Protein AF-A0A1Y2GTC2-F1 (afdb_monomer)

Solvent-accessible surface area (backbone atoms only — not comparable to full-atom values): 4081 Å² total; per-residue (Å²): 132,86,59,64,73,56,66,72,70,61,64,73,78,60,88,42,71,69,54,49,57,55,53,50,30,76,76,73,64,49,43,87,39,65,47,86,52,85,96,61,72,49,65,24,70,4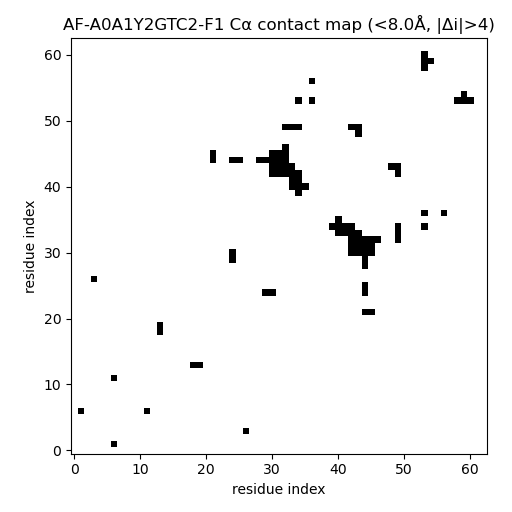0,66,71,61,44,50,60,52,48,46,72,75,47,80,67,87,76,132

Foldseek 3Di:
DDPVVCLVVVCPDPVDPVVSQLVVCVVVVDFPDFQPPPPPRDTHSDPVVSVVVNCVVPNDPDD

Organism: NCBI:txid64571

Nearest PDB structures (foldseek):
  4m9e-assembly1_A  TM=8.553E-01  e=4.085E-04  Mus musculus
  6wmi-assembly2_D  TM=8.646E-01  e=8.114E-04  Homo sapiens
  6b0r-assembly1_D  TM=7.514E-01  e=9.969E-04  Homo sapiens
  6blw-assembly1_A  TM=7.315E-01  e=1.225E-03  Homo sapiens
  6jnm-assembly1_A  TM=7.726E-01  e=5.937E-03  Arabidopsis thaliana

Structure (mmCIF, N/CA/C/O backbone):
data_AF-A0A1Y2GTC2-F1
#
_entry.id   AF-A0A1Y2GTC2-F1
#
loop_
_atom_site.group_PDB
_atom_site.id
_atom_site.type_symbol
_atom_site.label_atom_id
_atom_site.label_alt_id
_atom_site.label_comp_id
_atom_site.label_asym_id
_atom_site.label_entity_id
_atom_site.label_seq_id
_atom_site.pdbx_PDB_ins_code
_atom_site.Cartn_x
_atom_site.Cartn_y
_atom_site.Cartn_z
_atom_site.occupancy
_atom_site.B_iso_or_equiv
_atom_site.auth_seq_id
_atom_site.auth_comp_id
_atom_site.auth_asym_id
_atom_site.auth_atom_id
_atom_site.pdbx_PDB_model_num
ATOM 1 N N . THR A 1 1 ? 4.485 -7.271 16.628 1.00 54.72 1 THR A N 1
ATOM 2 C CA . THR A 1 1 ? 3.591 -7.941 15.659 1.00 54.72 1 THR A CA 1
ATOM 3 C C . THR A 1 1 ? 2.228 -7.300 15.767 1.00 54.72 1 THR A C 1
ATOM 5 O O . THR A 1 1 ? 1.788 -7.023 16.872 1.00 54.72 1 THR A O 1
ATOM 8 N N . CYS A 1 2 ? 1.618 -6.914 14.648 1.00 58.88 2 CYS A N 1
ATOM 9 C CA . CYS A 1 2 ? 0.312 -6.263 14.681 1.00 58.88 2 CYS A CA 1
ATOM 10 C C . CYS A 1 2 ? -0.760 -7.353 14.797 1.00 58.88 2 CYS A C 1
ATOM 12 O O . CYS A 1 2 ? -0.902 -8.157 13.881 1.00 58.88 2 CYS A O 1
ATOM 14 N N . GLU A 1 3 ? -1.460 -7.421 15.928 1.00 63.66 3 GLU A N 1
ATOM 15 C CA . GLU A 1 3 ? -2.558 -8.369 16.137 1.00 63.66 3 GLU A CA 1
ATOM 16 C C . GLU A 1 3 ? -3.796 -7.851 15.390 1.00 63.66 3 GLU A C 1
ATOM 18 O O . GLU A 1 3 ? -4.526 -6.999 15.899 1.00 63.66 3 GLU A O 1
ATOM 23 N N . TRP A 1 4 ? -3.973 -8.315 14.145 1.00 66.38 4 TRP A N 1
ATOM 24 C CA . TRP A 1 4 ? -5.024 -7.923 13.187 1.00 66.38 4 TRP A CA 1
ATOM 25 C C . TRP A 1 4 ? -6.393 -7.676 13.834 1.00 66.38 4 TRP A C 1
ATOM 27 O O . TRP A 1 4 ? -6.977 -6.609 13.647 1.00 66.38 4 TRP A O 1
ATOM 37 N N . GLU A 1 5 ? -6.853 -8.610 14.668 1.00 57.59 5 GLU A N 1
ATOM 38 C CA . GLU A 1 5 ? -8.171 -8.564 15.312 1.00 57.59 5 GLU A CA 1
ATOM 39 C C . GLU A 1 5 ? -8.323 -7.368 16.266 1.00 57.59 5 GLU A C 1
ATOM 41 O O . GLU A 1 5 ? -9.340 -6.677 16.259 1.00 57.59 5 GLU A O 1
ATOM 46 N N . ASN A 1 6 ? -7.274 -7.033 17.023 1.00 60.78 6 ASN A N 1
ATOM 47 C CA . ASN A 1 6 ? -7.263 -5.843 17.873 1.00 60.78 6 ASN A CA 1
ATOM 48 C C . ASN A 1 6 ? -7.064 -4.552 17.061 1.00 60.78 6 ASN A C 1
ATOM 50 O O . ASN A 1 6 ? -7.459 -3.484 17.519 1.00 60.78 6 ASN A O 1
ATOM 54 N N . CYS A 1 7 ? -6.475 -4.613 15.864 1.00 68.31 7 CYS A N 1
ATOM 55 C CA . CYS A 1 7 ? -6.207 -3.423 15.054 1.00 68.31 7 CYS A CA 1
ATOM 56 C C . CYS A 1 7 ? -7.452 -2.866 14.348 1.00 68.31 7 CYS A C 1
ATOM 58 O O . CYS A 1 7 ? -7.574 -1.651 14.191 1.00 68.31 7 CYS A O 1
ATOM 60 N N . VAL A 1 8 ? -8.399 -3.738 13.990 1.00 62.88 8 VAL A N 1
ATOM 61 C CA . VAL A 1 8 ? -9.705 -3.345 13.435 1.00 62.88 8 VAL A CA 1
ATOM 62 C C . VAL A 1 8 ? -10.677 -2.930 14.548 1.00 62.88 8 VAL A C 1
ATOM 64 O O . VAL A 1 8 ? -11.410 -1.955 14.392 1.00 62.88 8 VAL A O 1
ATOM 67 N N . VAL A 1 9 ? -10.655 -3.632 15.690 1.00 62.12 9 VAL A N 1
ATOM 68 C CA . VAL A 1 9 ? -11.650 -3.475 16.767 1.00 62.12 9 VAL A CA 1
ATOM 69 C C . VAL A 1 9 ? -11.284 -2.389 17.788 1.00 62.12 9 VAL A C 1
ATOM 71 O O . VAL A 1 9 ? -12.174 -1.688 18.263 1.00 62.12 9 VAL A O 1
ATOM 74 N N . LYS A 1 10 ? -10.001 -2.184 18.134 1.00 58.34 10 LYS A N 1
ATOM 75 C CA . LYS A 1 10 ? -9.624 -1.276 19.242 1.00 58.34 10 LYS A CA 1
ATOM 76 C C . LYS A 1 10 ? -9.464 0.200 18.891 1.00 58.34 10 LYS A C 1
ATOM 78 O O . LYS A 1 10 ? -9.042 0.933 19.778 1.00 58.34 10 LYS A O 1
ATOM 83 N N . GLN A 1 11 ? -9.757 0.642 17.663 1.00 61.84 11 GLN A N 1
ATOM 84 C CA . GLN A 1 11 ? -9.666 2.050 17.226 1.00 61.84 11 GLN A CA 1
ATOM 85 C C . GLN A 1 11 ? -8.685 2.915 18.052 1.00 61.84 11 GLN A C 1
ATOM 87 O O . GLN A 1 11 ? -9.061 3.918 18.656 1.00 61.84 11 GLN A O 1
ATOM 92 N N . LYS A 1 12 ? -7.393 2.553 18.095 1.00 55.16 12 LYS A N 1
ATOM 93 C CA . LYS A 1 12 ? -6.386 3.578 18.402 1.00 55.16 12 LYS A CA 1
ATOM 94 C C . LYS A 1 12 ? -6.447 4.562 17.239 1.00 55.16 12 LYS A C 1
ATOM 96 O O . LYS A 1 12 ? -6.496 4.111 16.093 1.00 55.16 12 LYS A O 1
ATOM 101 N N . PRO A 1 13 ? -6.553 5.873 17.496 1.00 59.44 13 PRO A N 1
ATOM 102 C CA . PRO A 1 13 ? -7.397 6.711 16.670 1.00 59.44 13 PRO A CA 1
ATOM 103 C C . PRO A 1 13 ? -6.670 7.054 15.37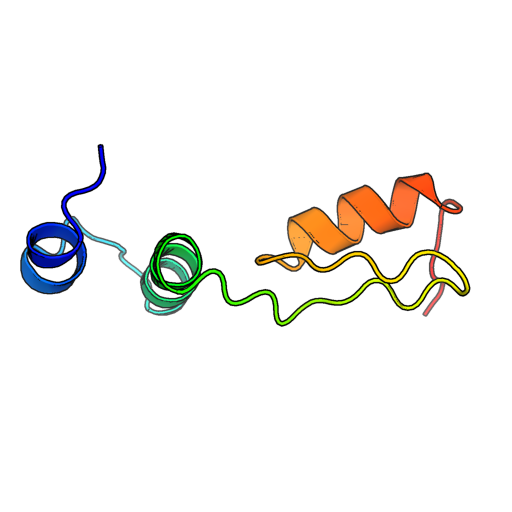8 1.00 59.44 13 PRO A C 1
ATOM 105 O O . PRO A 1 13 ? -5.973 8.066 15.256 1.00 59.44 13 PRO A O 1
ATOM 108 N N . PHE A 1 14 ? -6.881 6.220 14.365 1.00 62.94 14 PHE A N 1
ATOM 109 C CA . PHE A 1 14 ? -6.894 6.692 13.001 1.00 62.94 14 PHE A CA 1
ATOM 110 C C . PHE A 1 14 ? -8.009 7.734 12.925 1.00 62.94 14 PHE A C 1
ATOM 112 O O . PHE A 1 14 ? -9.158 7.424 12.647 1.00 62.94 14 PHE A O 1
ATOM 119 N N . HIS A 1 15 ? -7.658 8.992 13.183 1.00 70.31 15 HIS A N 1
ATOM 120 C CA . HIS A 1 15 ? -8.584 10.125 13.159 1.00 70.31 15 HIS A CA 1
ATOM 121 C C . HIS A 1 15 ? -9.235 10.337 11.779 1.00 70.31 15 HIS A C 1
ATOM 123 O O . HIS A 1 15 ? -10.094 11.197 11.621 1.00 70.31 15 HIS A O 1
ATOM 129 N N . LYS A 1 16 ? -8.797 9.596 10.751 1.00 79.25 16 LYS A N 1
ATOM 130 C CA . LYS A 1 16 ? -9.261 9.714 9.372 1.00 79.25 16 LYS A CA 1
ATOM 131 C C . LYS A 1 16 ? -9.429 8.328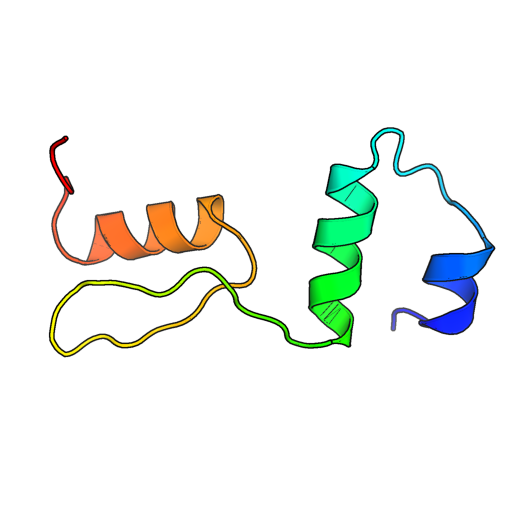 8.753 1.00 79.25 16 LYS A C 1
ATOM 133 O O . LYS A 1 16 ? -8.516 7.504 8.817 1.00 79.25 16 LYS A O 1
ATOM 138 N N . HIS A 1 17 ? -10.550 8.122 8.064 1.00 79.25 17 HIS A N 1
ATOM 139 C CA . HIS A 1 17 ? -10.908 6.867 7.393 1.00 79.25 17 HIS A CA 1
ATOM 140 C C . HIS A 1 17 ? -9.818 6.345 6.435 1.00 79.25 17 HIS A C 1
ATOM 142 O O . HIS A 1 17 ? -9.501 5.158 6.430 1.00 79.25 17 HIS A O 1
ATOM 148 N N . HIS A 1 18 ? -9.152 7.233 5.686 1.00 80.19 18 HIS A N 1
ATOM 149 C CA . HIS A 1 18 ? -8.077 6.833 4.767 1.00 80.19 18 HIS A CA 1
ATOM 150 C C . HIS A 1 18 ? -6.872 6.188 5.473 1.00 80.19 18 HIS A C 1
ATOM 152 O O . HIS A 1 18 ? -6.168 5.380 4.868 1.00 80.19 18 HIS A O 1
ATOM 158 N N . GLN A 1 19 ? -6.626 6.521 6.745 1.00 81.75 19 GLN A N 1
ATOM 159 C CA . GLN A 1 19 ? -5.524 5.936 7.509 1.00 81.75 19 GLN A CA 1
ATOM 160 C C . GLN A 1 19 ? -5.832 4.491 7.901 1.00 81.75 19 GLN A C 1
ATOM 162 O O . GLN A 1 19 ? -4.930 3.656 7.848 1.00 81.75 19 GLN A O 1
ATOM 167 N N . VAL A 1 20 ? -7.102 4.200 8.210 1.00 79.00 20 VAL A N 1
ATOM 168 C CA . VAL A 1 20 ? -7.592 2.836 8.445 1.00 79.00 20 VAL A CA 1
ATOM 169 C C . VAL A 1 20 ? -7.429 2.016 7.170 1.00 79.00 20 VAL A C 1
ATOM 171 O O . VAL A 1 20 ? -6.753 0.996 7.195 1.00 79.00 20 VAL A O 1
ATOM 174 N N . ILE A 1 21 ? -7.934 2.500 6.028 1.00 81.69 21 ILE A N 1
ATOM 175 C CA . ILE A 1 21 ? -7.810 1.788 4.742 1.00 81.69 21 ILE A CA 1
ATOM 176 C C . ILE A 1 21 ? -6.340 1.501 4.408 1.00 81.69 21 ILE A C 1
ATOM 178 O O . ILE A 1 21 ? -5.985 0.382 4.040 1.00 81.69 21 ILE A O 1
ATOM 182 N N . ARG A 1 22 ? -5.457 2.494 4.565 1.00 82.38 22 ARG A N 1
ATOM 183 C CA . ARG A 1 22 ? -4.019 2.322 4.324 1.00 82.38 22 ARG A CA 1
ATOM 184 C C . ARG A 1 22 ? -3.409 1.263 5.239 1.00 82.38 22 ARG A C 1
ATOM 186 O O . ARG A 1 22 ? -2.573 0.491 4.782 1.00 82.38 22 ARG A O 1
ATOM 19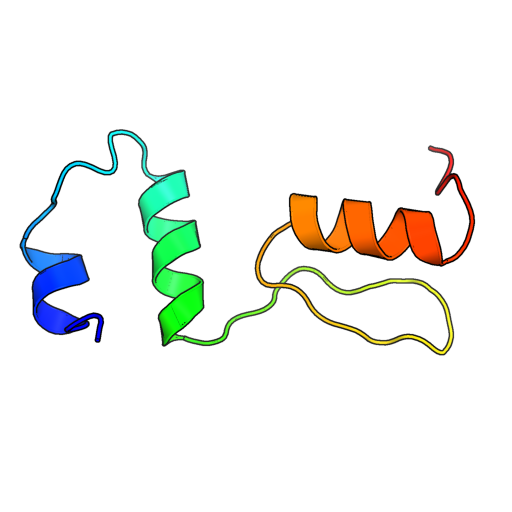3 N N . HIS A 1 23 ? -3.798 1.252 6.510 1.00 83.31 23 HIS A N 1
ATOM 194 C CA . HIS A 1 23 ? -3.357 0.246 7.462 1.00 83.31 23 HIS A CA 1
ATOM 195 C C . HIS A 1 23 ? -3.847 -1.154 7.066 1.00 83.31 23 HIS A C 1
ATOM 197 O O . HIS A 1 23 ? -3.052 -2.082 7.042 1.00 83.31 23 HIS A O 1
ATOM 203 N N . MET A 1 24 ? -5.107 -1.311 6.654 1.00 81.50 24 MET A N 1
ATOM 204 C CA . MET A 1 24 ? -5.653 -2.613 6.245 1.00 81.50 24 MET A CA 1
ATOM 205 C C . MET A 1 24 ? -4.857 -3.266 5.105 1.00 81.50 24 MET A C 1
ATOM 207 O O . MET A 1 24 ? -4.665 -4.482 5.106 1.00 81.50 24 MET A O 1
ATOM 211 N N . ARG A 1 25 ? -4.293 -2.466 4.189 1.00 85.00 25 ARG A N 1
ATOM 212 C CA . ARG A 1 25 ? -3.428 -2.961 3.102 1.00 85.00 25 ARG A CA 1
ATOM 213 C C . ARG A 1 25 ? -2.162 -3.673 3.583 1.00 85.00 25 ARG A C 1
ATOM 215 O O . ARG A 1 25 ? -1.598 -4.458 2.825 1.00 85.00 25 ARG A O 1
ATOM 222 N N . THR A 1 26 ? -1.699 -3.436 4.817 1.00 81.94 26 THR A N 1
ATOM 223 C CA . THR A 1 26 ? -0.537 -4.161 5.366 1.00 81.94 26 THR A CA 1
ATOM 224 C C . THR A 1 26 ? -0.857 -5.606 5.718 1.00 81.94 26 THR A C 1
ATOM 226 O O . THR A 1 26 ? 0.059 -6.410 5.837 1.00 81.94 26 THR A O 1
ATOM 229 N N . HIS A 1 27 ? -2.137 -5.933 5.878 1.00 81.94 27 HIS A N 1
ATOM 230 C CA . HIS A 1 27 ? -2.594 -7.272 6.233 1.00 81.94 27 HIS A CA 1
ATOM 231 C C . HIS A 1 27 ? -3.146 -8.020 5.026 1.00 81.94 27 HIS A C 1
ATOM 233 O O . HIS A 1 27 ? -2.821 -9.184 4.832 1.00 81.94 27 HIS A O 1
ATOM 239 N N . THR A 1 28 ? -3.923 -7.343 4.174 1.00 83.38 28 THR A N 1
ATOM 240 C CA . THR A 1 28 ? -4.432 -7.946 2.931 1.00 83.38 28 THR A CA 1
ATOM 241 C C . THR A 1 28 ? -3.346 -8.089 1.867 1.00 83.38 28 THR A C 1
ATOM 243 O O . THR A 1 28 ? -3.514 -8.829 0.903 1.00 83.38 28 THR A O 1
ATOM 246 N N . GLY A 1 29 ? -2.235 -7.355 2.004 1.00 83.81 29 GLY A N 1
ATOM 247 C CA . GLY A 1 29 ? -1.183 -7.301 0.992 1.00 83.81 29 GLY A CA 1
ATOM 248 C C . GLY A 1 29 ? -1.629 -6.621 -0.304 1.00 83.81 29 GLY A C 1
ATOM 249 O O . GLY A 1 29 ? -0.929 -6.713 -1.314 1.00 83.81 29 GLY A O 1
ATOM 250 N N . GLU A 1 30 ? -2.778 -5.942 -0.291 1.00 87.25 30 GLU A N 1
ATOM 251 C CA . GLU A 1 30 ? -3.353 -5.305 -1.465 1.00 87.25 30 GLU A CA 1
ATOM 252 C C . GLU A 1 30 ? -2.473 -4.130 -1.917 1.00 87.25 30 GLU A C 1
ATOM 254 O O . GLU A 1 30 ? -2.158 -3.203 -1.160 1.00 87.25 30 GLU A O 1
ATOM 259 N N . LYS A 1 31 ? -2.046 -4.183 -3.179 1.00 88.88 31 LYS A N 1
ATOM 260 C CA . LYS A 1 31 ? -1.133 -3.211 -3.789 1.00 88.88 31 LYS A CA 1
ATOM 261 C C . LYS A 1 31 ? -1.780 -2.626 -5.043 1.00 88.88 31 LYS A C 1
ATOM 263 O O . LYS A 1 31 ? -1.431 -3.043 -6.148 1.00 88.88 31 LYS A O 1
ATOM 268 N N . PRO A 1 32 ? -2.740 -1.700 -4.879 1.00 87.75 32 PRO A N 1
ATOM 269 C CA . PRO A 1 32 ? -3.502 -1.158 -6.001 1.00 87.75 32 PRO A CA 1
ATOM 270 C C . PRO A 1 32 ? -2.675 -0.228 -6.896 1.00 87.75 32 PRO A C 1
ATOM 272 O O . PRO A 1 32 ? -3.064 0.034 -8.027 1.00 87.75 32 PRO A O 1
ATOM 275 N N . PHE A 1 33 ? -1.534 0.277 -6.419 1.00 91.19 33 PHE A N 1
ATOM 276 C CA . PHE A 1 33 ? -0.700 1.195 -7.188 1.00 91.19 33 PHE A CA 1
ATOM 277 C C . PHE A 1 33 ? 0.364 0.417 -7.949 1.00 91.19 33 PHE A C 1
ATOM 279 O O . PHE A 1 33 ? 1.243 -0.184 -7.336 1.00 91.19 33 PHE A O 1
ATOM 286 N N . VAL A 1 34 ? 0.303 0.436 -9.274 1.00 92.12 34 VAL A N 1
ATOM 287 C CA . VAL A 1 34 ? 1.247 -0.278 -10.139 1.00 92.12 34 VAL A CA 1
ATOM 288 C C . VAL A 1 34 ? 2.151 0.728 -10.838 1.00 92.12 34 VAL A C 1
ATOM 290 O O . VAL A 1 34 ? 1.720 1.813 -11.219 1.00 92.12 34 VAL A O 1
ATOM 293 N N . CYS A 1 35 ? 3.429 0.388 -10.961 1.00 92.06 35 CYS A N 1
ATOM 294 C CA . CYS A 1 35 ? 4.359 1.140 -11.778 1.00 92.06 35 CYS A CA 1
ATOM 295 C C . CYS A 1 35 ? 4.048 0.888 -13.252 1.00 92.06 35 CYS A C 1
ATOM 297 O O . CYS A 1 35 ? 4.182 -0.239 -13.723 1.00 92.06 35 CYS A O 1
ATOM 299 N N . ASN A 1 36 ? 3.664 1.952 -13.954 1.00 88.94 36 ASN A N 1
ATOM 300 C CA . ASN A 1 36 ? 3.329 1.922 -15.379 1.00 88.94 36 ASN A CA 1
ATOM 301 C C . ASN A 1 36 ? 4.566 2.017 -16.288 1.00 88.94 36 ASN A C 1
ATOM 303 O O . ASN 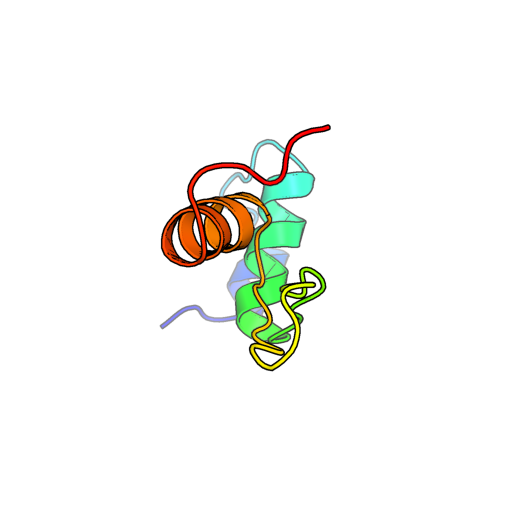A 1 36 ? 4.426 2.137 -17.498 1.00 88.94 36 ASN A O 1
ATOM 307 N N . VAL A 1 37 ? 5.774 1.998 -15.714 1.00 86.88 37 VAL A N 1
ATOM 308 C CA . VAL A 1 37 ? 7.011 1.958 -16.497 1.00 86.88 37 VAL A CA 1
ATOM 309 C C . VAL A 1 37 ? 7.148 0.572 -17.109 1.00 86.88 37 VAL A C 1
ATOM 311 O O . VAL A 1 37 ? 7.128 -0.437 -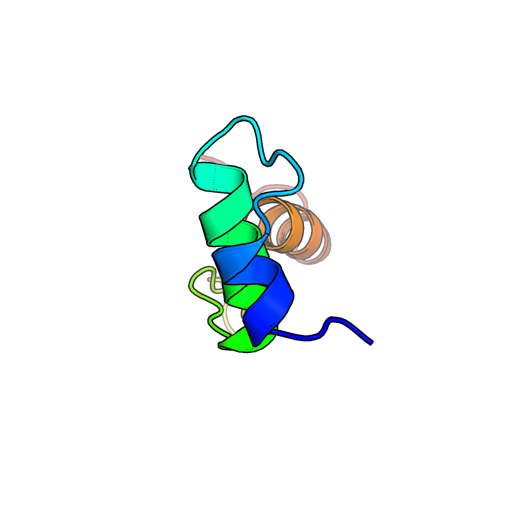16.390 1.00 86.88 37 VAL A O 1
ATOM 314 N N . ASP A 1 38 ? 7.294 0.546 -18.430 1.00 86.31 38 ASP A N 1
ATOM 315 C CA . ASP A 1 38 ? 7.453 -0.680 -19.199 1.00 86.31 38 ASP A CA 1
ATOM 316 C C . ASP A 1 38 ? 8.652 -1.495 -18.685 1.00 86.31 38 ASP A C 1
ATOM 318 O O . ASP A 1 38 ? 9.711 -0.954 -18.361 1.00 86.31 38 ASP A O 1
ATOM 322 N N . GLY A 1 39 ? 8.447 -2.797 -18.488 1.00 86.69 39 GLY A N 1
ATOM 323 C CA . GLY A 1 39 ? 9.443 -3.695 -17.895 1.00 86.69 39 GLY A CA 1
ATOM 324 C C . GLY A 1 39 ? 9.599 -3.635 -16.364 1.00 86.69 39 GLY A C 1
ATOM 325 O O . GLY A 1 39 ? 10.303 -4.476 -15.807 1.00 86.69 39 GLY A O 1
ATOM 326 N N . CYS A 1 40 ? 8.942 -2.715 -15.639 1.00 91.00 40 CYS A N 1
ATOM 327 C CA . CYS A 1 40 ? 9.050 -2.665 -14.174 1.00 91.00 40 CYS A CA 1
ATOM 328 C C . CYS A 1 40 ? 8.027 -3.548 -13.444 1.00 91.00 40 CYS A C 1
ATOM 330 O O . CYS A 1 40 ? 8.402 -4.335 -12.572 1.00 91.00 40 CYS A O 1
ATOM 332 N N . GLY A 1 41 ? 6.730 -3.362 -13.721 1.00 86.12 41 GLY A N 1
ATOM 333 C CA . GLY A 1 41 ? 5.631 -4.150 -13.139 1.00 86.12 41 GLY A CA 1
ATOM 334 C C . GLY A 1 41 ? 5.499 -4.121 -11.603 1.00 86.12 41 GLY A C 1
ATOM 335 O O . GLY A 1 41 ? 4.698 -4.871 -11.037 1.00 86.12 41 GLY A O 1
ATOM 336 N N . LYS A 1 42 ? 6.272 -3.285 -10.892 1.00 91.12 42 LYS A N 1
ATOM 337 C CA . LYS A 1 42 ? 6.277 -3.234 -9.421 1.00 91.12 42 LYS A CA 1
ATOM 338 C C . LYS A 1 42 ? 4.975 -2.652 -8.879 1.00 91.12 42 LYS A C 1
ATOM 340 O O . LYS A 1 42 ? 4.480 -1.647 -9.377 1.00 91.12 42 LYS A O 1
ATOM 345 N N . LYS A 1 43 ? 4.453 -3.260 -7.810 1.00 92.69 43 LYS A N 1
ATOM 346 C CA . LYS A 1 43 ? 3.207 -2.848 -7.147 1.00 92.69 43 LYS A CA 1
ATOM 347 C C . LYS A 1 43 ? 3.467 -2.325 -5.735 1.00 92.69 43 LYS A C 1
ATOM 349 O O . LYS A 1 43 ? 4.288 -2.879 -5.003 1.00 92.69 43 LYS A O 1
ATOM 354 N N . PHE A 1 44 ? 2.712 -1.311 -5.328 1.00 91.44 44 PHE A N 1
ATOM 355 C CA . PHE A 1 44 ? 2.829 -0.599 -4.060 1.00 91.44 44 PHE A CA 1
ATOM 356 C C . PHE A 1 44 ? 1.469 -0.495 -3.364 1.00 91.44 44 PHE A C 1
ATOM 358 O O . PHE A 1 44 ? 0.423 -0.354 -3.996 1.00 91.44 44 PHE A O 1
ATOM 365 N N . ALA A 1 45 ? 1.484 -0.528 -2.031 1.00 89.88 45 ALA A N 1
ATOM 366 C CA . ALA A 1 45 ? 0.286 -0.334 -1.207 1.00 89.88 45 ALA A CA 1
ATOM 367 C C . ALA A 1 45 ? -0.108 1.150 -1.062 1.00 89.88 45 ALA A C 1
ATOM 369 O O . ALA A 1 45 ? -1.221 1.472 -0.629 1.00 89.88 45 ALA A O 1
ATOM 370 N N . ARG A 1 46 ? 0.806 2.068 -1.410 1.00 8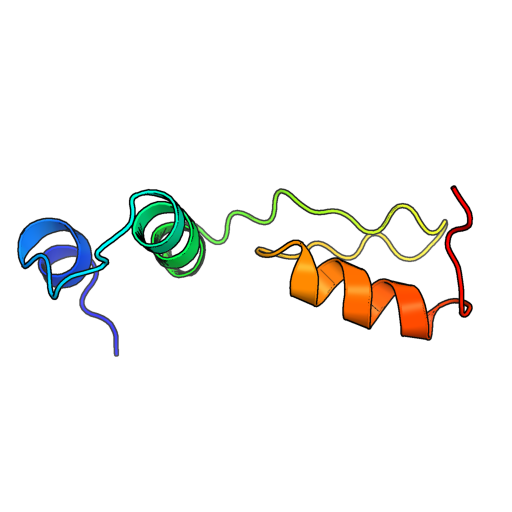9.50 46 ARG A N 1
ATOM 371 C CA . ARG A 1 46 ? 0.652 3.519 -1.251 1.00 89.50 46 ARG A CA 1
ATOM 372 C C . ARG A 1 46 ? 1.124 4.277 -2.489 1.00 89.50 46 ARG A C 1
ATOM 374 O O . ARG A 1 46 ? 2.117 3.888 -3.104 1.00 89.50 46 ARG A O 1
ATOM 381 N N . SER A 1 47 ? 0.445 5.382 -2.791 1.00 90.19 47 SER A N 1
ATOM 382 C CA . SER A 1 47 ? 0.780 6.277 -3.901 1.00 90.19 47 SER A CA 1
ATOM 383 C C . SER A 1 47 ? 2.100 7.011 -3.672 1.00 90.19 47 SER A C 1
ATOM 385 O O . SER A 1 47 ? 2.888 7.119 -4.600 1.00 90.19 47 SER A O 1
ATOM 387 N N . ASP A 1 48 ? 2.392 7.441 -2.439 1.00 90.94 48 ASP A N 1
ATOM 388 C CA . ASP A 1 48 ? 3.665 8.093 -2.096 1.00 90.94 48 ASP A CA 1
ATOM 389 C C . ASP A 1 48 ? 4.873 7.190 -2.391 1.00 90.94 48 ASP A C 1
ATOM 391 O O . ASP A 1 48 ? 5.884 7.638 -2.928 1.00 90.94 48 ASP A O 1
ATOM 395 N N . SER A 1 49 ? 4.726 5.892 -2.117 1.00 91.81 49 SER A N 1
ATOM 396 C CA . SER A 1 49 ? 5.777 4.901 -2.330 1.00 91.81 49 SER A CA 1
ATOM 397 C C . SER A 1 49 ? 5.952 4.585 -3.818 1.00 91.81 49 SER A C 1
ATOM 399 O O . SER A 1 49 ? 7.081 4.433 -4.276 1.00 91.81 49 SER A O 1
ATOM 401 N N . LEU A 1 50 ? 4.852 4.544 -4.585 1.00 92.62 50 LEU A N 1
ATOM 402 C CA . LEU A 1 50 ? 4.908 4.483 -6.048 1.00 92.62 50 LEU A CA 1
ATOM 403 C C . LEU A 1 50 ? 5.577 5.738 -6.627 1.00 92.62 50 LEU A C 1
ATOM 405 O O . LEU A 1 50 ? 6.394 5.614 -7.529 1.00 92.62 50 LEU A O 1
ATOM 409 N N . LEU A 1 51 ? 5.259 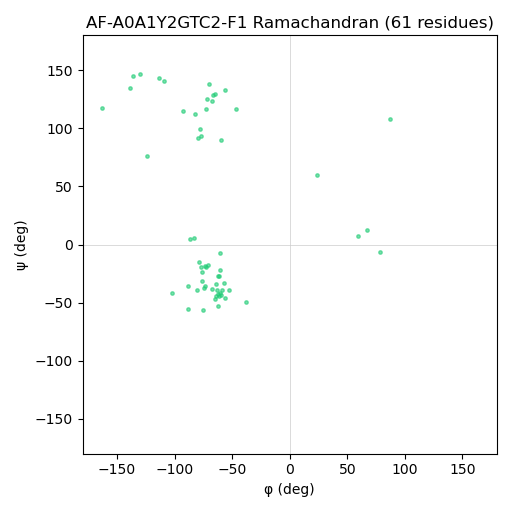6.931 -6.118 1.00 91.12 51 LEU A N 1
ATOM 410 C CA . LEU A 1 51 ? 5.804 8.193 -6.616 1.00 91.12 51 LEU A CA 1
ATOM 411 C C . LEU A 1 51 ? 7.316 8.281 -6.375 1.00 91.12 51 LEU A C 1
ATOM 413 O O . LEU A 1 51 ? 8.062 8.600 -7.298 1.00 91.12 51 LEU A O 1
ATOM 417 N N . GLU A 1 52 ? 7.785 7.955 -5.166 1.00 91.50 52 GLU A N 1
ATOM 418 C CA . GLU A 1 52 ? 9.221 7.874 -4.870 1.00 91.50 52 GLU A CA 1
ATOM 419 C C . GLU A 1 52 ? 9.911 6.840 -5.765 1.00 91.50 52 GLU A C 1
ATOM 421 O O . GLU A 1 52 ? 10.975 7.101 -6.325 1.00 91.50 52 GLU A O 1
ATOM 426 N N . HIS A 1 53 ? 9.289 5.674 -5.940 1.00 91.44 53 HIS A N 1
ATOM 427 C CA . HIS A 1 53 ? 9.797 4.653 -6.838 1.00 91.44 53 HIS A CA 1
ATOM 428 C C . HIS A 1 53 ? 9.867 5.138 -8.293 1.00 91.44 53 HIS A C 1
ATOM 430 O O . HIS A 1 53 ? 10.880 4.925 -8.951 1.00 91.44 53 HIS A O 1
ATOM 436 N N . SER A 1 54 ? 8.833 5.822 -8.781 1.00 88.06 54 SER A N 1
ATOM 437 C CA . SER A 1 54 ? 8.764 6.336 -10.149 1.00 88.06 54 SER A CA 1
ATOM 438 C C . SER A 1 54 ? 9.833 7.387 -10.422 1.00 88.06 54 SER A C 1
ATOM 440 O O . SER A 1 54 ? 10.381 7.420 -11.519 1.00 88.06 54 SER A O 1
ATOM 442 N N . ARG A 1 55 ? 10.195 8.202 -9.422 1.00 88.19 55 ARG A N 1
ATOM 443 C CA . ARG A 1 55 ? 11.314 9.153 -9.535 1.00 88.19 55 ARG A CA 1
ATOM 444 C C . ARG A 1 55 ? 12.655 8.463 -9.788 1.00 88.19 55 ARG A C 1
ATOM 446 O O . ARG A 1 55 ? 13.530 9.078 -10.383 1.00 88.19 55 ARG A O 1
ATOM 453 N N . LYS A 1 56 ? 12.815 7.210 -9.345 1.00 86.69 56 LYS A N 1
ATOM 454 C CA . LYS A 1 56 ? 14.029 6.409 -9.572 1.00 86.69 56 LYS A CA 1
ATOM 455 C C . LYS A 1 56 ? 14.107 5.841 -10.989 1.00 86.69 56 LYS A C 1
ATOM 457 O O . LYS A 1 56 ? 15.194 5.457 -11.396 1.00 86.69 56 LYS A O 1
ATOM 462 N N . HIS A 1 57 ? 12.987 5.768 -11.714 1.00 81.69 57 HIS A N 1
ATOM 463 C CA . HIS A 1 57 ? 12.989 5.325 -13.109 1.00 81.69 57 HIS A CA 1
ATOM 464 C 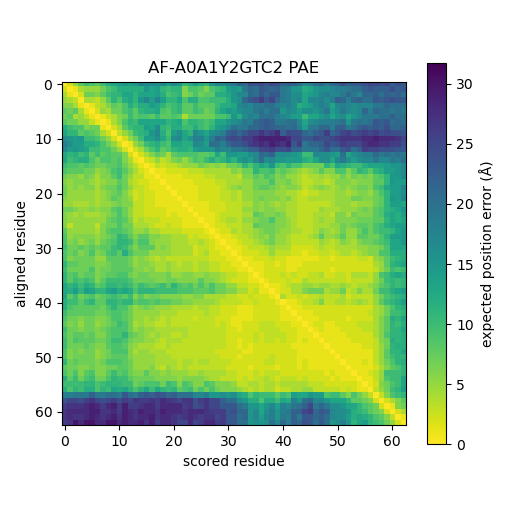C . HIS A 1 57 ? 13.531 6.411 -14.020 1.00 81.69 57 HIS A C 1
ATOM 466 O O . HIS A 1 57 ? 14.512 6.177 -14.702 1.00 81.69 57 HIS A O 1
ATOM 472 N N . ASN A 1 58 ? 12.932 7.595 -13.993 1.00 68.81 58 ASN A N 1
ATOM 473 C CA . ASN A 1 58 ? 13.378 8.772 -14.732 1.00 68.81 58 ASN A CA 1
ATOM 474 C C . ASN A 1 58 ? 12.675 9.967 -14.089 1.00 68.81 58 ASN A C 1
ATOM 476 O O . ASN A 1 58 ? 11.449 9.988 -14.068 1.00 68.81 58 ASN A O 1
ATOM 480 N N . GLY A 1 59 ? 13.399 10.928 -13.511 1.00 62.00 59 GLY A N 1
ATOM 481 C CA . GLY A 1 59 ? 12.783 12.125 -12.932 1.00 62.00 59 GLY A CA 1
ATOM 482 C C . GLY A 1 59 ? 11.746 12.725 -13.889 1.00 62.00 59 GLY A C 1
ATOM 483 O O . GLY A 1 59 ? 12.119 13.168 -14.965 1.00 62.00 59 GLY A O 1
ATOM 484 N N . THR A 1 60 ? 10.478 12.735 -13.455 1.00 49.59 60 THR A N 1
ATOM 485 C CA . THR A 1 60 ? 9.232 13.082 -14.180 1.00 49.59 60 THR A CA 1
ATOM 486 C C . THR A 1 60 ? 8.554 11.931 -14.950 1.00 49.59 60 THR A C 1
ATOM 488 O O . THR A 1 60 ? 8.978 11.539 -16.028 1.00 49.59 60 THR A O 1
ATOM 491 N N . PRO A 1 61 ? 7.403 11.432 -14.471 1.00 53.19 61 PRO A N 1
ATOM 492 C CA . PRO A 1 61 ? 6.227 11.368 -15.319 1.00 53.19 61 PRO A CA 1
ATOM 493 C C . PRO A 1 61 ? 5.655 12.790 -15.366 1.00 53.19 61 PRO A C 1
ATOM 495 O O . PRO A 1 61 ? 5.087 13.266 -14.381 1.00 53.19 61 PRO A O 1
ATOM 498 N N . ALA A 1 62 ? 5.953 13.512 -16.443 1.00 51.75 62 ALA A N 1
ATOM 499 C CA . ALA A 1 62 ? 5.287 14.769 -16.741 1.00 51.75 62 ALA A CA 1
ATOM 500 C C . ALA A 1 62 ? 3.818 14.470 -17.071 1.00 51.75 62 ALA A C 1
ATOM 502 O O . ALA A 1 62 ? 3.572 13.588 -17.888 1.00 51.75 62 ALA A O 1
ATOM 503 N N . ASP A 1 63 ? 2.942 15.197 -16.374 1.00 42.50 63 ASP A N 1
ATOM 504 C CA . ASP A 1 63 ? 1.531 15.502 -16.672 1.00 42.50 63 ASP A CA 1
ATOM 505 C C . ASP A 1 63 ? 0.639 14.352 -17.183 1.00 42.50 63 ASP A C 1
ATOM 507 O O . ASP A 1 63 ? 0.631 14.059 -18.399 1.00 42.50 63 ASP A O 1
#

Radius of gyration: 14.87 Å; Cα contacts (8 Å, |Δi|>4): 48; chains: 1; bounding box: 26×24×38 Å

Mean predicted aligned error: 8.78 Å

InterPro domains:
  IPR013087 Zinc finger C2H2-type [PF00096] (33-57)
  IPR013087 Zinc finger C2H2-type [PS00028] (35-57)
  IPR013087 Zinc finger C2H2-type [PS50157] (5-32)
  IPR013087 Zinc finger C2H2-type [PS50157] (33-62)
  IPR013087 Zinc finger C2H2-type [SM00355] (1-27)
  IPR013087 Zinc finger C2H2-type [SM00355] (33-57)
  IPR036236 Zinc finger C2H2 superfamily [SSF57667] (19-59)
  IPR056436 ZIC1-5/GLI1-3like, C2H2 zinc finger [PF23561] (2-31)

Sequence (63 aa):
TCEWENCVVKQKPFHKHHQVIRHMRTHTGEKPFVCNVDGCGKKFARSDSLLEHSRKHNGTPAD

pLDDT: mean 77.77, std 13.87, range [42.5, 92.69]

Secondary structure (DSSP, 8-state):
---HHHHHHS----SSHHHHHHHHHHHH----EE--STTT--EESSHHHHHHHHHHHSS----